Protein AF-A0A0G1BHK9-F1 (afdb_monomer)

Foldseek 3Di:
DVVVVVVVVVVVVVVVVVVVVVVVVVVVVVVVVVVVVVVVVVVVVVVVVVVVVVVVVVVVVVVVVVVVVVVVVVVVVVVVVVVVVVVVVVVVVVVCVVCVVVVQVVCCVPPVGDPSPVD

Structure (mmCIF, N/CA/C/O backbone):
data_AF-A0A0G1BHK9-F1
#
_entry.id   AF-A0A0G1BHK9-F1
#
loop_
_atom_site.group_PDB
_atom_site.id
_atom_site.type_symbol
_atom_site.label_atom_id
_atom_site.label_alt_id
_atom_sit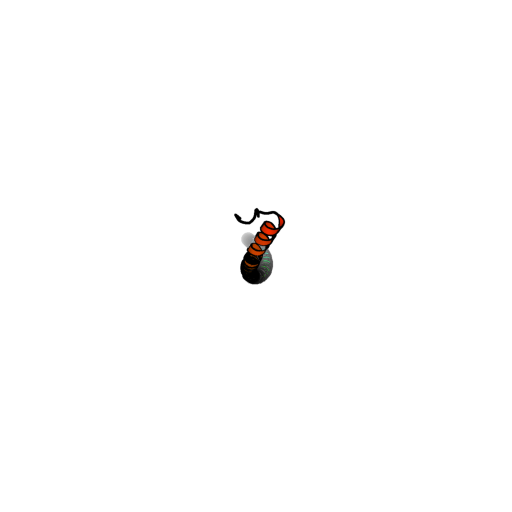e.label_comp_id
_atom_site.label_asym_id
_atom_site.label_entity_id
_atom_site.label_seq_id
_atom_site.pdbx_PDB_ins_code
_atom_site.Cartn_x
_atom_site.Cartn_y
_atom_site.Cartn_z
_atom_site.occupancy
_atom_site.B_iso_or_equiv
_atom_site.auth_seq_id
_atom_site.auth_comp_id
_atom_site.auth_asym_id
_atom_site.auth_atom_id
_atom_site.pdbx_PDB_model_num
ATOM 1 N N . MET A 1 1 ? -43.499 2.684 75.237 1.00 86.62 1 MET A N 1
ATOM 2 C CA . MET A 1 1 ? -43.830 3.787 74.309 1.00 86.62 1 MET A CA 1
ATOM 3 C C . MET A 1 1 ? -42.589 4.559 73.859 1.00 86.62 1 MET A C 1
ATOM 5 O O . MET A 1 1 ? -42.218 4.420 72.706 1.00 86.62 1 MET A O 1
ATOM 9 N N . GLU A 1 2 ? -41.880 5.305 74.720 1.00 95.00 2 GLU A N 1
ATOM 10 C CA . GLU A 1 2 ? -40.702 6.097 74.283 1.00 95.00 2 GLU A CA 1
ATOM 11 C C . GLU A 1 2 ? -39.538 5.237 73.743 1.00 95.00 2 GLU A C 1
ATOM 13 O O . GLU A 1 2 ? -38.939 5.553 72.715 1.00 95.00 2 GLU A O 1
ATOM 18 N N . LYS A 1 3 ? -39.242 4.107 74.400 1.00 95.88 3 LYS A N 1
ATOM 19 C CA . LYS A 1 3 ? -38.242 3.125 73.937 1.00 95.88 3 LYS A CA 1
ATOM 20 C C . LYS A 1 3 ? -38.585 2.569 72.551 1.00 95.88 3 LYS A C 1
ATOM 22 O O . LYS A 1 3 ? -37.700 2.433 71.710 1.00 95.88 3 LYS A O 1
ATOM 27 N N . ASP A 1 4 ? -39.862 2.290 72.316 1.00 96.56 4 ASP A N 1
ATOM 28 C CA . ASP A 1 4 ? -40.352 1.718 71.061 1.00 96.56 4 ASP A CA 1
ATOM 29 C C . ASP A 1 4 ? -40.245 2.740 69.925 1.00 96.56 4 ASP A C 1
ATOM 31 O O . ASP A 1 4 ? -39.750 2.410 68.851 1.00 96.56 4 ASP A O 1
ATOM 35 N N . ILE A 1 5 ? -40.583 4.006 70.198 1.00 97.06 5 ILE A N 1
ATOM 36 C CA . ILE A 1 5 ? -40.400 5.120 69.256 1.00 97.06 5 ILE A CA 1
ATOM 37 C C . ILE A 1 5 ? -38.915 5.299 68.903 1.00 97.06 5 ILE A C 1
ATOM 39 O O . ILE A 1 5 ? -38.573 5.398 67.726 1.00 97.06 5 ILE A O 1
ATOM 43 N N . LYS A 1 6 ? -38.002 5.272 69.886 1.00 97.31 6 LYS A N 1
ATOM 44 C CA . LYS A 1 6 ? -36.548 5.356 69.626 1.00 97.31 6 LYS A CA 1
ATOM 45 C C . LYS A 1 6 ? -36.040 4.190 68.776 1.00 97.31 6 LYS A C 1
ATOM 47 O O . LYS A 1 6 ? -35.196 4.393 67.904 1.00 97.31 6 LYS A O 1
ATOM 52 N N . ASN A 1 7 ? -36.537 2.979 69.018 1.00 97.06 7 ASN A N 1
ATOM 53 C CA . ASN A 1 7 ? -36.181 1.807 68.219 1.00 97.06 7 ASN A CA 1
ATOM 54 C C . ASN A 1 7 ? -36.699 1.930 66.781 1.00 97.06 7 ASN A C 1
ATOM 56 O O . ASN A 1 7 ? -35.950 1.652 65.843 1.00 97.06 7 ASN A O 1
ATOM 60 N N . LEU A 1 8 ? -37.933 2.411 66.607 1.00 97.38 8 LEU A N 1
ATOM 61 C CA . LEU A 1 8 ? -38.513 2.661 65.292 1.00 97.38 8 LEU A CA 1
ATOM 62 C C . LEU A 1 8 ? -37.676 3.679 64.508 1.00 97.38 8 LEU A C 1
ATOM 64 O O . LEU A 1 8 ? -37.280 3.390 63.382 1.00 97.38 8 LEU A O 1
ATOM 68 N N . ILE A 1 9 ? -37.308 4.809 65.120 1.00 97.50 9 ILE A N 1
ATOM 69 C CA . ILE A 1 9 ? -36.469 5.839 64.482 1.00 97.50 9 ILE A CA 1
ATOM 70 C C . ILE A 1 9 ? -35.131 5.255 64.005 1.00 97.50 9 ILE A C 1
ATOM 72 O O . ILE A 1 9 ? -34.735 5.486 62.864 1.00 97.50 9 ILE A O 1
ATOM 76 N N . LYS A 1 10 ? -34.455 4.443 64.832 1.00 98.00 10 LYS A N 1
ATOM 77 C CA . LYS A 1 10 ? -33.201 3.772 64.438 1.00 98.00 10 LYS A CA 1
ATOM 78 C C . LYS A 1 10 ? -33.393 2.836 63.247 1.00 98.00 10 LYS A C 1
ATOM 80 O O . LYS A 1 10 ? -32.549 2.806 62.356 1.00 98.00 10 LYS A O 1
ATOM 85 N N . SER A 1 11 ? -34.487 2.072 63.229 1.00 97.75 11 SER A N 1
ATOM 86 C CA . SER A 1 11 ? -34.788 1.174 62.110 1.00 97.75 11 SER A CA 1
ATOM 87 C C . SER A 1 11 ? -35.046 1.945 60.812 1.00 97.75 11 SER A C 1
ATOM 89 O O . SER A 1 11 ? -34.510 1.572 59.772 1.00 97.75 11 SER A O 1
ATOM 91 N N . VAL A 1 12 ? -35.775 3.065 60.878 1.00 98.19 12 VAL A N 1
ATOM 92 C CA . VAL A 1 12 ? -36.067 3.927 59.723 1.00 98.19 12 VAL A CA 1
ATOM 93 C C . VAL A 1 12 ? -34.792 4.578 59.174 1.00 98.19 12 VAL A C 1
ATOM 95 O O . VAL A 1 12 ? -34.592 4.592 57.958 1.00 98.19 12 VAL A O 1
ATOM 98 N N . ASP A 1 13 ? -33.896 5.060 60.042 1.00 98.31 13 ASP A N 1
ATOM 99 C CA . ASP A 1 13 ? -32.588 5.604 59.639 1.00 98.31 13 ASP A CA 1
ATOM 100 C C . ASP A 1 13 ? -31.721 4.539 58.942 1.00 98.31 13 ASP A C 1
ATOM 102 O O . ASP A 1 13 ? -31.150 4.784 57.875 1.00 98.31 13 ASP A O 1
ATOM 106 N N . LEU A 1 14 ? -31.684 3.320 59.492 1.00 98.31 14 LEU A N 1
ATOM 107 C CA . LEU A 1 14 ? -30.941 2.208 58.902 1.00 98.31 14 LEU A CA 1
ATOM 108 C C . LEU A 1 14 ? -31.498 1.808 57.527 1.00 98.31 14 LEU A C 1
ATOM 110 O O . LEU A 1 14 ? -30.726 1.607 56.585 1.00 98.31 14 LEU A O 1
ATOM 114 N N . ILE A 1 15 ? -32.826 1.718 57.398 1.00 97.88 15 ILE A N 1
ATOM 115 C CA . ILE A 1 15 ? -33.504 1.421 56.128 1.00 97.88 15 ILE A CA 1
ATOM 116 C C . ILE A 1 15 ? -33.185 2.500 55.092 1.00 97.88 15 ILE A C 1
ATOM 118 O O . ILE A 1 15 ? -32.842 2.168 53.957 1.00 97.88 15 ILE A O 1
ATOM 122 N N . SER A 1 16 ? -33.229 3.777 55.477 1.00 98.19 16 SER A N 1
ATOM 123 C CA . SER A 1 16 ? -32.944 4.900 54.573 1.00 98.19 16 SER A CA 1
ATOM 124 C C . SER A 1 16 ? -31.510 4.843 54.040 1.00 98.19 16 SER A C 1
ATOM 126 O O . SER A 1 16 ? -31.298 4.881 52.828 1.00 98.19 16 SER A O 1
ATOM 128 N N . LYS A 1 17 ? -30.521 4.649 54.925 1.00 98.38 17 LYS A N 1
ATOM 129 C CA . LYS A 1 17 ? -29.105 4.494 54.540 1.00 98.38 17 LYS A CA 1
A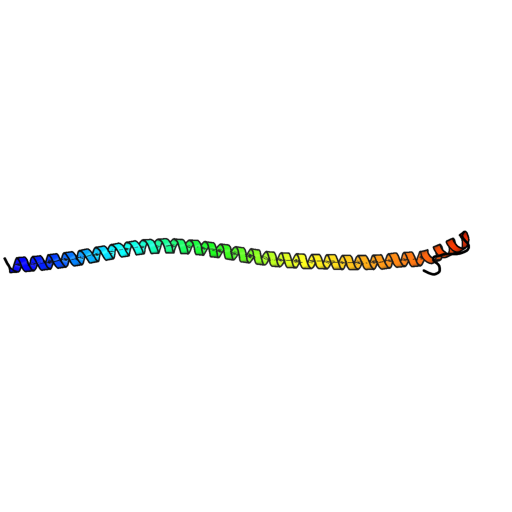TOM 130 C C . LYS A 1 17 ? -28.878 3.289 53.631 1.00 98.38 17 LYS A C 1
ATOM 132 O O . LYS A 1 17 ? -28.153 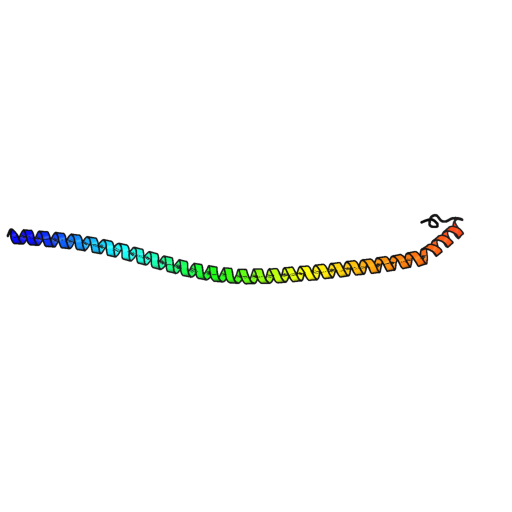3.380 52.643 1.00 98.38 17 LYS A O 1
ATOM 137 N N . THR A 1 18 ? -29.512 2.162 53.951 1.00 98.38 18 THR A N 1
ATOM 138 C CA . THR A 1 18 ? -29.405 0.935 53.150 1.00 98.38 18 THR A CA 1
ATOM 139 C C . THR A 1 18 ? -30.015 1.132 51.763 1.00 98.38 18 THR A C 1
ATOM 141 O O . THR A 1 18 ? -29.409 0.739 50.770 1.00 98.38 18 THR A O 1
ATOM 144 N N . THR A 1 19 ? -31.170 1.795 51.680 1.00 98.38 19 THR A N 1
ATOM 145 C CA . THR A 1 19 ? -31.852 2.092 50.412 1.00 98.38 19 THR A CA 1
ATOM 146 C C . THR A 1 19 ? -30.994 2.981 49.515 1.00 98.38 19 THR A C 1
ATOM 148 O O . THR A 1 19 ? -30.813 2.655 48.344 1.00 98.38 19 THR A O 1
ATOM 151 N N . LEU A 1 20 ? -30.394 4.046 50.062 1.00 98.31 20 LEU A N 1
ATOM 152 C CA . LEU A 1 20 ? -29.474 4.914 49.314 1.00 98.31 20 LEU A CA 1
ATOM 153 C C . LEU A 1 20 ? -28.297 4.124 48.729 1.00 98.31 20 LEU A C 1
ATOM 155 O O . LEU A 1 20 ? -28.043 4.190 47.529 1.00 98.31 20 LEU A O 1
ATOM 159 N N . LYS A 1 21 ? -27.643 3.293 49.549 1.00 98.31 21 LYS A N 1
ATOM 160 C CA . LYS A 1 21 ? -26.503 2.480 49.104 1.00 98.31 21 LYS A CA 1
ATOM 161 C C . LYS A 1 21 ? -26.880 1.460 48.023 1.00 98.31 21 LYS A C 1
ATOM 163 O O . LYS A 1 21 ? -26.082 1.196 47.122 1.00 98.31 21 LYS A O 1
ATOM 168 N N . ILE A 1 22 ? -28.084 0.883 48.092 1.00 98.06 22 ILE A N 1
ATOM 169 C CA . ILE A 1 22 ? -28.604 -0.010 47.044 1.00 98.06 22 ILE A CA 1
ATOM 170 C C . ILE A 1 22 ? -28.752 0.754 45.726 1.00 98.06 22 ILE A C 1
ATOM 172 O O . ILE A 1 22 ? -28.287 0.262 44.701 1.00 98.06 22 ILE A O 1
ATOM 176 N N . LEU A 1 23 ? -29.340 1.953 45.747 1.00 98.31 23 LEU A N 1
ATOM 177 C CA . LEU A 1 23 ? -29.540 2.763 44.542 1.00 98.31 23 LEU A CA 1
ATOM 178 C C . LEU A 1 23 ? -28.210 3.165 43.888 1.00 98.31 23 LEU A C 1
ATOM 180 O O . LEU A 1 23 ? -28.056 2.995 42.681 1.00 98.31 23 LEU A O 1
ATOM 184 N N . GLU A 1 24 ? -27.222 3.603 44.673 1.00 98.19 24 GLU A N 1
ATOM 185 C CA . GLU A 1 24 ? -25.864 3.897 44.181 1.00 98.19 24 GLU A CA 1
ATOM 186 C C . GLU A 1 24 ? -25.204 2.657 43.551 1.00 98.19 24 GLU A C 1
ATOM 188 O O . GLU A 1 24 ? -24.614 2.713 42.468 1.00 98.19 24 GLU A O 1
ATOM 193 N N . THR A 1 25 ? -25.349 1.496 44.195 1.00 98.06 25 THR A N 1
ATOM 194 C CA . THR A 1 25 ? -24.813 0.225 43.681 1.00 98.06 25 THR A CA 1
ATOM 195 C C . THR A 1 25 ? -25.513 -0.203 42.386 1.00 98.06 25 THR A C 1
ATOM 197 O O . THR A 1 25 ? -24.885 -0.752 41.482 1.00 98.06 25 THR A O 1
ATOM 200 N N . MET A 1 26 ? -26.819 0.038 42.264 1.00 97.69 26 MET A N 1
ATOM 201 C CA . MET A 1 26 ? -27.570 -0.251 41.041 1.00 97.69 26 MET A CA 1
ATOM 202 C C . MET A 1 26 ? -27.153 0.667 39.890 1.00 97.69 26 MET A C 1
ATOM 204 O O . MET A 1 26 ? -26.939 0.169 38.787 1.00 97.69 26 MET A O 1
ATOM 208 N N . ALA A 1 27 ? -26.983 1.967 40.149 1.00 97.19 27 ALA A N 1
ATOM 209 C CA . ALA A 1 27 ? -26.525 2.926 39.146 1.00 97.19 27 ALA A CA 1
ATOM 210 C C . ALA A 1 27 ? -25.135 2.551 38.602 1.00 97.19 27 ALA A C 1
ATOM 212 O O . ALA A 1 27 ? -24.965 2.378 37.397 1.00 97.19 27 ALA A O 1
ATOM 213 N N . THR A 1 28 ? -24.173 2.294 39.492 1.00 97.94 28 THR A N 1
ATOM 214 C CA . THR A 1 28 ? -22.807 1.879 39.109 1.00 97.94 28 THR A CA 1
ATOM 215 C C . THR A 1 28 ? -22.771 0.547 38.354 1.00 97.94 28 THR A C 1
ATOM 217 O O . THR A 1 28 ? -21.961 0.357 37.444 1.00 97.94 28 THR A O 1
ATOM 220 N N . LYS A 1 29 ? -23.664 -0.396 38.683 1.00 98.31 29 LYS A N 1
ATOM 221 C CA . LYS A 1 29 ? -23.797 -1.657 37.940 1.00 98.31 29 LYS A CA 1
ATOM 222 C C . LYS A 1 29 ? -24.254 -1.426 36.500 1.00 98.31 29 LYS A C 1
ATOM 224 O O . LYS A 1 29 ? -23.782 -2.132 35.608 1.00 98.31 29 LYS A O 1
ATOM 229 N N . GLU A 1 30 ? -25.146 -0.468 36.277 1.00 97.94 30 GLU A N 1
ATOM 230 C CA . GLU A 1 30 ? -25.634 -0.152 34.936 1.00 97.94 30 GLU A CA 1
ATOM 231 C C . GLU A 1 30 ? -24.567 0.553 34.095 1.00 97.94 30 GLU A C 1
ATOM 233 O O . GLU A 1 30 ? -24.296 0.135 32.970 1.00 97.94 30 GLU A O 1
ATOM 238 N N . GLU A 1 31 ? -23.855 1.523 34.672 1.00 98.25 31 GLU A N 1
ATOM 239 C CA . GLU A 1 31 ? -22.694 2.154 34.029 1.00 98.25 31 GLU A CA 1
ATOM 240 C C . GLU A 1 31 ? -21.633 1.113 33.638 1.00 98.25 31 GLU A C 1
ATOM 242 O O . GLU A 1 31 ? -21.112 1.123 32.521 1.00 98.25 31 GLU A O 1
ATOM 247 N N . LEU A 1 32 ? -21.363 0.135 34.513 1.00 98.50 32 LEU A N 1
ATOM 248 C CA . LEU A 1 32 ? -20.441 -0.961 34.216 1.00 98.50 32 LEU A CA 1
ATOM 249 C C . LEU A 1 32 ? -20.920 -1.835 33.044 1.00 98.50 32 LEU A C 1
ATOM 251 O O . LEU A 1 32 ? -20.095 -2.339 32.276 1.00 98.50 32 LEU A O 1
ATOM 255 N N . ASN A 1 33 ? -22.230 -2.043 32.890 1.00 98.31 33 ASN A N 1
ATOM 256 C CA . ASN A 1 33 ? -22.783 -2.785 31.754 1.00 98.31 33 ASN A CA 1
ATOM 257 C C . ASN A 1 33 ? -22.598 -2.018 30.440 1.00 98.31 33 ASN A C 1
ATOM 259 O O . ASN A 1 33 ? -22.222 -2.630 29.436 1.00 98.31 33 ASN A O 1
ATOM 263 N N . VAL A 1 34 ? -22.792 -0.695 30.457 1.00 98.38 34 VAL A N 1
ATOM 264 C CA . VAL A 1 34 ? -22.520 0.178 29.303 1.00 98.38 34 VAL A CA 1
ATOM 265 C C . VAL A 1 34 ? -21.045 0.095 28.914 1.00 98.38 34 VAL A C 1
ATOM 267 O O . VAL A 1 34 ? -20.735 -0.274 27.783 1.00 98.38 34 VAL A O 1
ATOM 270 N N . VAL A 1 35 ? -20.128 0.279 29.870 1.00 98.56 35 VAL A N 1
ATOM 271 C CA . VAL A 1 35 ? -18.677 0.179 29.625 1.00 98.56 35 VAL A CA 1
ATOM 272 C C . VAL A 1 35 ? -18.288 -1.187 29.046 1.00 98.56 35 VAL A C 1
ATOM 274 O O . VAL A 1 35 ? -17.471 -1.270 28.130 1.00 98.56 35 VAL A O 1
ATOM 277 N N . LYS A 1 36 ? -18.883 -2.285 29.531 1.00 98.50 36 LYS A N 1
ATOM 278 C CA . LYS A 1 36 ? -18.641 -3.628 28.971 1.00 98.50 36 LYS A CA 1
ATOM 279 C C . LYS A 1 36 ? -19.086 -3.741 27.515 1.00 98.50 36 LYS A C 1
ATOM 281 O O . LYS A 1 36 ? -18.400 -4.396 26.725 1.00 98.50 36 LYS A O 1
ATOM 286 N N . LYS A 1 37 ? -20.226 -3.144 27.167 1.00 98.56 37 LYS A N 1
ATOM 287 C CA . LYS A 1 37 ? -20.743 -3.137 25.797 1.00 98.56 37 LYS A CA 1
ATOM 288 C C . LYS A 1 37 ? -19.823 -2.335 24.881 1.00 98.56 37 LYS A C 1
ATOM 290 O O . LYS A 1 37 ? -19.415 -2.864 23.848 1.00 98.56 37 LYS A O 1
ATOM 295 N N . ASP A 1 38 ? -19.422 -1.139 25.296 1.00 98.56 38 ASP A N 1
ATOM 296 C CA . ASP A 1 38 ? -18.508 -0.288 24.529 1.00 98.56 38 ASP A CA 1
ATOM 297 C C . ASP A 1 38 ? -17.152 -0.972 24.332 1.00 98.56 38 ASP A C 1
ATOM 299 O O . ASP A 1 38 ? -16.636 -1.040 23.217 1.00 98.56 38 ASP A O 1
ATOM 303 N N . LEU A 1 39 ? -16.616 -1.614 25.374 1.00 98.69 39 LEU A N 1
ATOM 304 C CA . LEU A 1 39 ? -15.376 -2.383 25.268 1.00 98.69 39 LEU A CA 1
ATOM 305 C C . LEU A 1 39 ? -15.502 -3.574 24.302 1.00 98.69 39 LEU A C 1
ATOM 307 O O . LEU A 1 39 ? -14.529 -3.952 23.647 1.00 98.69 39 LEU A O 1
ATOM 311 N N . SER A 1 40 ? -16.686 -4.185 24.192 1.00 98.56 40 SER A N 1
ATOM 312 C CA . SER A 1 40 ? -16.943 -5.236 23.200 1.00 98.56 40 SER A CA 1
ATOM 313 C C . SER A 1 40 ? -16.913 -4.692 21.770 1.00 98.56 40 SER A C 1
ATOM 315 O O . SER A 1 40 ? -16.366 -5.360 20.891 1.00 98.56 40 SER A O 1
ATOM 317 N N . VAL A 1 41 ? -17.444 -3.486 21.545 1.00 98.62 41 VAL A N 1
ATOM 318 C CA . VAL A 1 41 ? -17.376 -2.793 20.248 1.00 98.62 41 VAL A CA 1
ATOM 319 C C . VAL A 1 41 ? -15.927 -2.453 19.905 1.00 98.62 41 VAL A C 1
ATOM 321 O O . VAL A 1 41 ? -15.436 -2.910 18.877 1.00 98.62 41 VAL A O 1
ATOM 324 N N . VAL A 1 42 ? -15.193 -1.811 20.819 1.00 98.81 42 VAL A N 1
ATOM 325 C CA . VAL A 1 42 ? -13.770 -1.474 20.629 1.00 98.81 42 VAL A CA 1
ATOM 326 C C . VAL A 1 42 ? -12.934 -2.710 20.277 1.00 98.81 42 VAL A C 1
ATOM 328 O O . VAL A 1 42 ? -12.077 -2.657 19.398 1.00 98.81 42 VAL A O 1
ATOM 331 N N . LYS A 1 43 ? -13.192 -3.860 20.916 1.00 98.62 43 LYS A N 1
ATOM 332 C CA . LYS A 1 43 ? -12.508 -5.121 20.578 1.00 98.62 43 LYS A CA 1
ATOM 333 C C . LYS A 1 43 ? -12.786 -5.585 19.146 1.00 98.62 43 LYS A C 1
ATOM 335 O O . LYS A 1 43 ? -11.880 -6.120 18.506 1.00 98.62 43 LYS A O 1
ATOM 340 N N . LYS A 1 44 ? -14.016 -5.421 18.652 1.00 98.62 44 LYS A N 1
ATOM 341 C CA . LYS A 1 44 ? -14.374 -5.769 17.269 1.00 98.62 44 LYS A CA 1
ATOM 342 C C . LYS A 1 44 ? -13.691 -4.827 16.286 1.00 98.62 44 LYS A C 1
ATOM 344 O O . LYS A 1 44 ? -13.041 -5.317 15.365 1.00 98.62 44 LYS A O 1
ATOM 349 N N . ASP A 1 45 ? -13.756 -3.524 16.535 1.00 98.69 45 ASP A N 1
ATOM 350 C CA . ASP A 1 45 ? -13.139 -2.510 15.675 1.00 98.69 45 ASP A CA 1
ATOM 351 C C . ASP A 1 45 ? -11.624 -2.714 15.591 1.00 98.69 45 ASP A C 1
ATOM 353 O O . ASP A 1 45 ? -11.053 -2.761 14.503 1.00 98.69 45 ASP A O 1
ATOM 357 N N . LEU A 1 46 ? -10.966 -2.980 16.725 1.00 98.69 46 LEU A N 1
ATOM 358 C CA . LEU A 1 46 ? -9.534 -3.280 16.748 1.00 98.69 46 LEU A CA 1
ATOM 359 C C . LEU A 1 46 ? -9.194 -4.568 15.981 1.00 98.69 46 LEU A C 1
ATOM 361 O O . LEU A 1 46 ? -8.125 -4.673 15.376 1.00 98.69 46 LEU A O 1
ATOM 365 N N . SER A 1 47 ? -10.097 -5.554 15.968 1.00 98.62 47 SER A N 1
ATOM 366 C CA . SER A 1 47 ? -9.913 -6.758 15.157 1.00 98.62 47 SER A CA 1
ATOM 367 C C . SER A 1 47 ? -10.021 -6.477 13.658 1.00 98.62 47 SER A C 1
ATOM 369 O O . SER A 1 47 ? -9.318 -7.145 12.898 1.00 98.62 47 SER A O 1
ATOM 371 N N . VAL A 1 48 ? -10.880 -5.545 13.234 1.00 98.69 48 VAL A N 1
ATOM 372 C CA . VAL A 1 48 ? -10.971 -5.086 11.838 1.00 98.69 48 VAL A CA 1
ATOM 373 C C . VAL A 1 48 ? -9.697 -4.340 11.457 1.00 98.69 48 VAL A C 1
ATOM 375 O O . VAL A 1 48 ? -9.012 -4.768 10.534 1.00 98.69 48 VAL A O 1
ATOM 378 N N . VAL A 1 49 ? -9.281 -3.353 12.257 1.00 98.81 49 VAL A N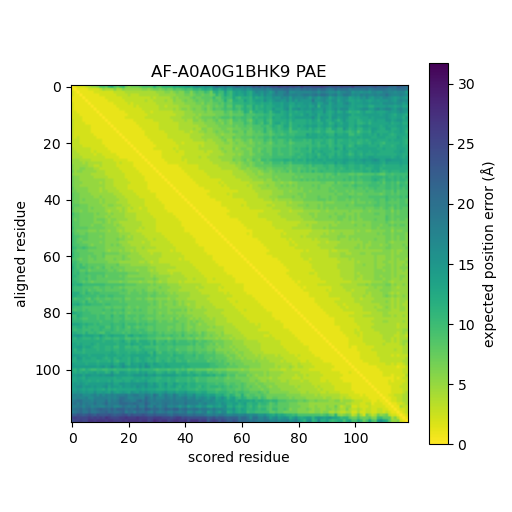 1
ATOM 379 C CA . VAL A 1 49 ? -8.032 -2.601 12.034 1.00 98.81 49 VAL A CA 1
ATOM 380 C C . VAL A 1 49 ? -6.829 -3.537 11.900 1.00 98.81 49 VAL A C 1
ATOM 382 O O . VAL A 1 49 ? -5.984 -3.356 11.027 1.00 98.81 49 VAL A O 1
ATOM 385 N N . LYS A 1 50 ? -6.744 -4.589 12.724 1.00 98.69 50 LYS A N 1
ATOM 386 C CA . LYS A 1 50 ? -5.658 -5.575 12.627 1.00 98.69 50 LYS A CA 1
ATOM 387 C C . LYS A 1 50 ? -5.655 -6.322 11.286 1.00 98.69 50 LYS A C 1
ATOM 389 O O . LYS A 1 50 ? -4.575 -6.627 10.773 1.00 98.69 50 LYS A O 1
ATOM 394 N N . LYS A 1 51 ? -6.829 -6.639 10.732 1.00 98.69 51 LYS A N 1
ATOM 395 C CA . LYS A 1 51 ? -6.949 -7.269 9.409 1.00 98.69 51 LYS A CA 1
ATOM 396 C C . LYS A 1 51 ? -6.540 -6.293 8.314 1.00 98.69 51 LYS A C 1
ATOM 398 O O . LYS A 1 51 ? -5.680 -6.650 7.517 1.00 98.69 51 LYS A O 1
ATOM 403 N N . ASP A 1 52 ? -7.051 -5.068 8.350 1.00 98.69 52 ASP A N 1
ATOM 404 C CA . ASP A 1 52 ? -6.742 -4.037 7.353 1.00 98.69 52 ASP A CA 1
ATOM 405 C C . ASP A 1 52 ? -5.240 -3.732 7.317 1.00 98.69 52 ASP A C 1
ATOM 407 O O . ASP A 1 52 ? -4.620 -3.738 6.259 1.00 98.69 52 ASP A O 1
ATOM 411 N N . VAL A 1 53 ? -4.602 -3.590 8.484 1.00 98.81 53 VAL A N 1
ATOM 412 C CA . VAL A 1 53 ? -3.143 -3.416 8.584 1.00 98.81 53 VAL A CA 1
ATOM 413 C C . VAL A 1 53 ? -2.377 -4.627 8.041 1.00 98.81 53 VAL A C 1
ATOM 415 O O . VAL A 1 53 ? -1.275 -4.471 7.520 1.00 98.81 53 VAL A O 1
ATOM 418 N N . SER A 1 54 ? -2.923 -5.838 8.161 1.00 98.62 54 SER A N 1
ATOM 419 C CA . SER A 1 54 ? -2.286 -7.038 7.602 1.00 98.62 54 SER A CA 1
ATOM 420 C C . SER A 1 54 ? -2.372 -7.057 6.075 1.00 98.62 54 SER A C 1
ATOM 422 O O . SER A 1 54 ? -1.373 -7.369 5.437 1.00 98.62 5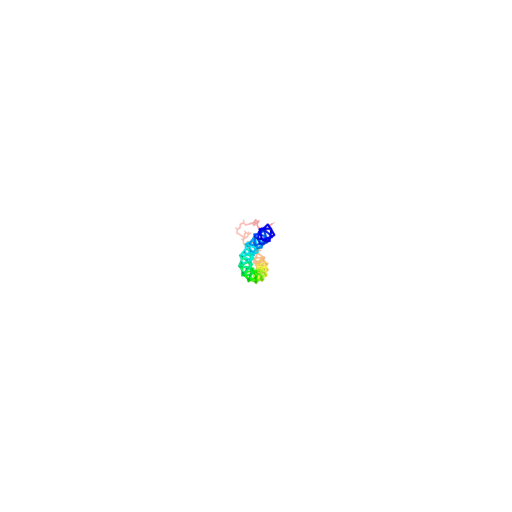4 SER A O 1
ATOM 424 N N . VAL A 1 55 ? -3.513 -6.658 5.504 1.00 98.75 55 VAL A N 1
ATOM 425 C CA . VAL A 1 55 ? -3.682 -6.485 4.050 1.00 98.75 55 VAL A CA 1
ATOM 426 C C . VAL A 1 55 ? -2.730 -5.409 3.530 1.00 98.75 55 VAL A C 1
ATOM 428 O O . VAL A 1 55 ? -1.931 -5.688 2.645 1.00 98.75 55 VAL A O 1
ATOM 431 N N . LEU A 1 56 ? -2.690 -4.237 4.175 1.00 98.88 56 LEU A N 1
ATOM 432 C CA . LEU A 1 56 ? -1.781 -3.149 3.796 1.00 98.88 56 LEU A 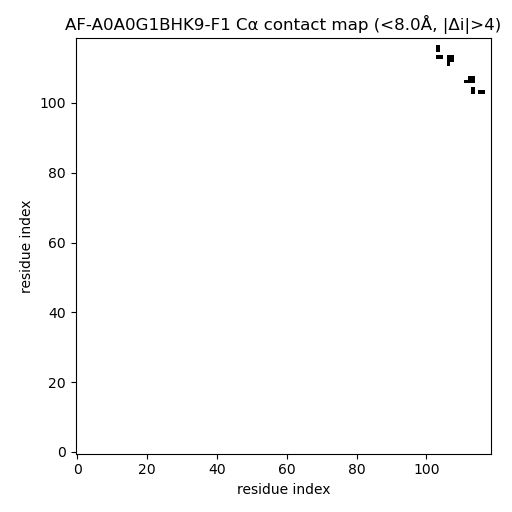CA 1
ATOM 433 C C . LEU A 1 56 ? -0.304 -3.572 3.801 1.00 98.88 56 LEU A C 1
ATOM 435 O O . LEU A 1 56 ? 0.480 -3.102 2.979 1.00 98.88 56 LEU A O 1
ATOM 439 N N . LYS A 1 57 ? 0.109 -4.457 4.716 1.00 98.69 57 LYS A N 1
ATOM 440 C CA . LYS A 1 57 ? 1.480 -4.995 4.721 1.00 98.69 57 LYS A CA 1
ATOM 441 C C . LYS A 1 57 ? 1.770 -5.864 3.499 1.00 98.69 57 LYS A C 1
ATOM 443 O O . LYS A 1 57 ? 2.892 -5.799 2.990 1.00 98.69 57 LYS A O 1
ATO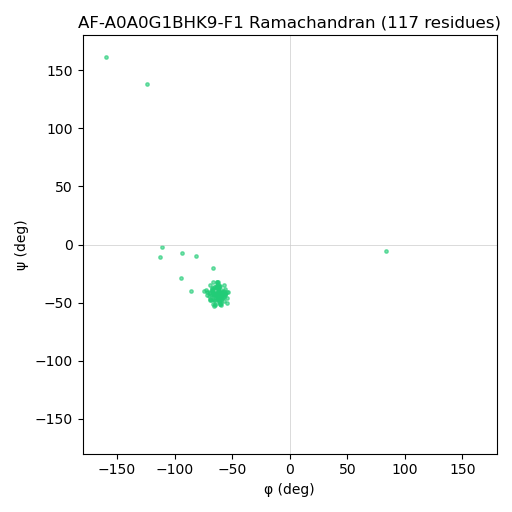M 448 N N . THR A 1 58 ? 0.803 -6.666 3.061 1.00 98.69 58 THR A N 1
ATOM 449 C CA . THR A 1 58 ? 0.915 -7.462 1.835 1.00 98.69 58 THR A CA 1
ATOM 450 C C . THR A 1 58 ? 0.989 -6.543 0.623 1.00 98.69 58 THR A C 1
ATOM 452 O O . THR A 1 58 ? 1.992 -6.584 -0.081 1.00 98.69 58 THR A O 1
ATOM 455 N N . ASP A 1 59 ? 0.041 -5.614 0.475 1.00 98.75 59 ASP A N 1
ATOM 456 C CA . ASP A 1 59 ? -0.011 -4.686 -0.663 1.00 98.75 59 ASP A CA 1
ATOM 457 C C . ASP A 1 59 ? 1.292 -3.881 -0.808 1.00 98.75 59 ASP A C 1
ATOM 459 O O . ASP A 1 59 ? 1.847 -3.739 -1.895 1.00 98.75 59 ASP A O 1
ATOM 463 N N . VAL A 1 60 ? 1.851 -3.390 0.306 1.00 98.81 60 VAL A N 1
ATOM 464 C CA . VAL A 1 60 ? 3.137 -2.668 0.304 1.00 98.81 60 VAL A CA 1
ATOM 465 C C . VAL A 1 60 ? 4.315 -3.575 -0.073 1.00 98.81 60 VAL A C 1
ATOM 467 O O . VAL A 1 60 ? 5.296 -3.101 -0.649 1.00 98.81 60 VAL A O 1
ATOM 470 N N . SER A 1 61 ? 4.265 -4.861 0.271 1.00 98.62 61 SER A N 1
ATOM 471 C CA . SER A 1 61 ? 5.312 -5.823 -0.097 1.00 98.62 61 SER A CA 1
ATOM 472 C C . SER A 1 61 ? 5.261 -6.160 -1.588 1.00 98.62 61 SER A C 1
ATOM 474 O O . SER A 1 61 ? 6.311 -6.217 -2.235 1.00 98.62 61 SER A O 1
ATOM 476 N N . ASP A 1 62 ? 4.058 -6.290 -2.139 1.00 98.75 62 ASP A N 1
ATOM 477 C CA . ASP A 1 62 ? 3.832 -6.523 -3.565 1.00 98.75 62 ASP A CA 1
ATOM 478 C C . ASP A 1 62 ? 4.274 -5.301 -4.380 1.00 98.75 62 ASP A C 1
ATOM 480 O O . ASP A 1 62 ? 5.116 -5.430 -5.268 1.00 98.75 62 ASP A O 1
ATOM 484 N N . LEU A 1 63 ? 3.883 -4.088 -3.970 1.00 98.88 63 LEU A N 1
ATOM 485 C CA . LEU A 1 63 ? 4.335 -2.841 -4.606 1.00 98.88 63 LEU A CA 1
ATOM 486 C C . LEU A 1 63 ? 5.864 -2.695 -4.634 1.00 98.88 63 LEU A C 1
ATOM 488 O O . LEU A 1 63 ? 6.429 -2.218 -5.618 1.00 98.88 63 LEU A O 1
ATOM 492 N N . LYS A 1 64 ? 6.566 -3.109 -3.571 1.00 98.69 64 LYS A N 1
ATOM 493 C CA . LYS A 1 64 ? 8.042 -3.115 -3.559 1.00 98.69 64 LYS A CA 1
ATOM 494 C C . LYS A 1 64 ? 8.619 -4.091 -4.582 1.00 98.69 64 LYS A C 1
ATOM 496 O O . LYS A 1 64 ? 9.668 -3.811 -5.169 1.00 98.69 64 LYS A O 1
ATOM 501 N N . THR A 1 65 ? 7.966 -5.232 -4.771 1.00 98.62 65 THR A N 1
ATOM 502 C CA . THR A 1 65 ? 8.374 -6.251 -5.742 1.00 98.62 65 THR A CA 1
ATOM 503 C C . THR A 1 65 ? 8.160 -5.746 -7.163 1.00 98.62 65 THR A C 1
ATOM 505 O O . THR A 1 65 ? 9.102 -5.773 -7.959 1.00 98.62 65 THR A O 1
ATOM 508 N N . ASP A 1 66 ? 6.991 -5.173 -7.441 1.00 98.75 66 ASP A N 1
ATOM 509 C CA . ASP A 1 66 ? 6.658 -4.574 -8.734 1.00 98.75 66 ASP A CA 1
ATOM 510 C C . ASP A 1 66 ? 7.611 -3.429 -9.080 1.00 98.75 66 ASP A C 1
ATOM 512 O O . ASP A 1 66 ? 8.172 -3.388 -10.175 1.00 98.75 66 ASP A O 1
ATOM 516 N N . GLN A 1 67 ? 7.901 -2.543 -8.120 1.00 98.81 67 GLN A N 1
ATOM 517 C CA . GLN A 1 67 ? 8.856 -1.452 -8.314 1.00 98.81 67 GLN A CA 1
ATOM 518 C C . GLN A 1 67 ? 10.264 -1.973 -8.643 1.00 98.81 67 GLN A C 1
ATOM 520 O O . GLN A 1 67 ? 10.959 -1.410 -9.495 1.00 98.81 67 GLN A O 1
ATOM 525 N N . LYS A 1 68 ? 10.710 -3.045 -7.976 1.00 98.69 68 LYS A N 1
ATOM 526 C CA . LYS A 1 68 ? 12.007 -3.671 -8.258 1.00 98.69 68 LYS A CA 1
ATOM 527 C C . LYS A 1 68 ? 12.028 -4.285 -9.657 1.00 98.69 68 LYS A C 1
ATOM 529 O O . LYS A 1 68 ? 13.013 -4.091 -10.366 1.00 98.69 68 LYS A O 1
ATOM 534 N N . SER A 1 69 ? 10.960 -4.982 -10.045 1.00 98.69 69 SER A N 1
ATOM 535 C CA . SER A 1 69 ? 10.809 -5.565 -11.382 1.00 98.69 69 SER A CA 1
ATOM 536 C C . SER A 1 69 ? 10.869 -4.486 -12.463 1.00 98.69 69 SER A C 1
ATOM 538 O O . SER A 1 69 ? 11.742 -4.531 -13.328 1.00 98.69 69 SER A O 1
ATOM 540 N N . PHE A 1 70 ? 10.055 -3.436 -12.325 1.00 98.75 70 PHE A N 1
ATOM 541 C CA . PHE A 1 70 ? 10.030 -2.298 -13.242 1.00 98.75 70 PHE A CA 1
ATOM 542 C C . PHE A 1 70 ? 11.405 -1.636 -13.390 1.00 98.75 70 PHE A C 1
ATOM 544 O O . PHE A 1 70 ? 11.839 -1.318 -14.499 1.00 98.75 70 PHE A O 1
ATOM 551 N N . ARG A 1 71 ? 12.130 -1.446 -12.279 1.00 98.75 71 ARG A N 1
ATOM 552 C CA . ARG A 1 71 ? 13.486 -0.880 -12.303 1.00 98.75 71 ARG A CA 1
ATOM 553 C C . ARG A 1 71 ? 14.464 -1.768 -13.075 1.00 98.75 71 ARG A C 1
ATOM 555 O O . ARG A 1 71 ? 15.300 -1.235 -13.805 1.00 98.75 71 ARG A O 1
ATOM 562 N N . THR A 1 72 ? 14.386 -3.084 -12.896 1.00 98.69 72 THR A N 1
ATOM 563 C CA . THR A 1 72 ? 15.224 -4.047 -13.624 1.00 98.69 72 THR A CA 1
ATOM 564 C C . THR A 1 72 ? 14.907 -4.017 -15.113 1.00 98.69 72 THR A C 1
ATOM 566 O O . THR A 1 72 ? 15.812 -3.771 -15.905 1.00 98.69 72 THR A O 1
ATOM 569 N N . GLU A 1 73 ? 13.635 -4.156 -15.486 1.00 98.81 73 GLU A N 1
ATOM 570 C CA . GLU A 1 73 ? 13.196 -4.149 -16.886 1.00 98.81 73 GLU A CA 1
ATOM 571 C C . GLU A 1 73 ? 13.593 -2.845 -17.589 1.00 98.81 73 GLU A C 1
ATOM 573 O O . GLU A 1 73 ? 14.169 -2.851 -18.676 1.00 98.81 73 GLU A O 1
ATOM 578 N N . THR A 1 74 ? 13.368 -1.708 -16.928 1.00 98.75 74 THR A N 1
ATOM 579 C CA . THR A 1 74 ? 13.751 -0.393 -17.451 1.00 98.75 74 THR A CA 1
ATOM 580 C C . THR A 1 74 ? 15.259 -0.309 -17.687 1.00 98.75 74 THR A C 1
ATOM 582 O O . THR A 1 74 ? 15.698 0.152 -18.740 1.00 98.75 74 THR A O 1
ATOM 585 N N . ARG A 1 75 ? 16.078 -0.787 -16.740 1.00 98.75 75 ARG A N 1
ATOM 586 C CA . ARG A 1 75 ? 17.541 -0.802 -16.883 1.00 98.75 75 ARG A CA 1
ATOM 587 C C . ARG A 1 75 ? 17.991 -1.701 -18.034 1.00 98.75 75 ARG A C 1
ATOM 589 O O . ARG A 1 75 ? 18.866 -1.306 -18.796 1.00 98.75 75 ARG A O 1
ATOM 596 N N . GLU A 1 76 ? 17.409 -2.885 -18.167 1.00 98.81 76 GLU A N 1
ATOM 597 C CA . GLU A 1 76 ? 17.723 -3.816 -19.255 1.00 98.81 76 GLU A CA 1
ATOM 598 C C . GLU A 1 76 ? 17.339 -3.242 -20.621 1.00 98.81 76 GLU A C 1
ATOM 600 O O . GLU A 1 76 ? 18.125 -3.323 -21.567 1.00 98.81 76 GLU A O 1
ATOM 605 N N . ASN A 1 77 ? 16.176 -2.593 -20.714 1.00 98.75 77 ASN A N 1
ATOM 606 C CA . ASN A 1 77 ? 15.736 -1.902 -21.922 1.00 98.75 77 ASN A CA 1
ATOM 607 C C . ASN A 1 77 ? 16.701 -0.773 -22.313 1.00 98.75 77 ASN A C 1
ATOM 609 O O . ASN A 1 77 ? 17.080 -0.687 -23.481 1.00 98.75 77 ASN A O 1
ATOM 613 N N . PHE A 1 78 ? 17.155 0.043 -21.354 1.00 98.81 78 PHE A N 1
ATOM 614 C CA . PHE A 1 78 ? 18.150 1.088 -21.622 1.00 98.81 78 PHE A CA 1
ATOM 615 C C . PHE A 1 78 ? 19.507 0.520 -22.042 1.00 98.81 78 PHE A C 1
ATOM 617 O O . PHE A 1 78 ? 20.083 1.006 -23.011 1.00 98.81 78 PHE A O 1
ATOM 624 N N . ASN A 1 79 ? 19.991 -0.539 -21.389 1.00 98.69 79 ASN A N 1
ATOM 625 C CA . ASN A 1 79 ? 21.243 -1.192 -21.781 1.00 98.69 79 ASN A CA 1
ATOM 626 C C . ASN A 1 79 ? 21.163 -1.759 -23.210 1.00 98.69 79 ASN A C 1
ATOM 628 O O . ASN A 1 79 ? 22.117 -1.649 -23.980 1.00 98.69 79 ASN A O 1
ATOM 632 N N . ARG A 1 80 ? 20.021 -2.357 -23.582 1.00 98.81 80 ARG A N 1
ATOM 633 C CA . ARG A 1 80 ? 19.784 -2.858 -24.944 1.00 98.81 80 ARG A CA 1
ATOM 634 C C . ARG A 1 80 ? 19.767 -1.716 -25.957 1.00 98.81 80 ARG A C 1
ATOM 636 O O . ARG A 1 80 ? 20.370 -1.847 -27.015 1.00 98.81 80 ARG A O 1
ATOM 643 N N . LEU A 1 81 ? 19.120 -0.600 -25.625 1.00 98.81 81 LEU A N 1
ATOM 644 C CA . LEU A 1 81 ? 19.112 0.586 -26.478 1.00 98.81 81 LEU A CA 1
ATOM 645 C C . LEU A 1 81 ? 20.525 1.155 -26.670 1.00 98.81 81 LEU A C 1
ATOM 647 O O . LEU A 1 81 ? 20.909 1.426 -27.802 1.00 98.81 81 LEU A O 1
ATOM 651 N N . GLU A 1 82 ? 21.310 1.287 -25.598 1.00 98.75 82 GLU A N 1
ATOM 652 C CA . GLU A 1 82 ? 22.697 1.765 -25.672 1.00 98.75 82 GLU A CA 1
ATOM 653 C C . GLU A 1 82 ? 23.554 0.864 -26.570 1.00 98.75 82 GLU A C 1
ATOM 655 O O . GLU A 1 82 ? 24.306 1.357 -27.408 1.00 98.75 82 GLU A O 1
ATOM 660 N N . LYS A 1 83 ? 23.408 -0.459 -26.434 1.00 98.75 83 LYS A N 1
ATOM 661 C CA . LYS A 1 83 ? 24.100 -1.425 -27.289 1.00 98.75 83 LYS A CA 1
ATOM 662 C C . LYS A 1 83 ? 23.717 -1.249 -28.761 1.00 98.75 83 LYS A C 1
ATOM 664 O O . LYS A 1 83 ? 24.603 -1.110 -29.596 1.00 98.75 83 LYS A O 1
ATOM 669 N N . ASN A 1 84 ? 22.420 -1.210 -29.065 1.00 98.75 84 ASN A N 1
ATOM 670 C CA . ASN A 1 84 ? 21.940 -1.051 -30.438 1.00 98.75 84 ASN A CA 1
ATOM 671 C C . ASN A 1 84 ? 22.419 0.272 -31.061 1.00 98.75 84 ASN A C 1
ATOM 673 O O . ASN A 1 84 ? 22.705 0.320 -32.253 1.00 98.75 84 ASN A O 1
ATOM 677 N N . LEU A 1 85 ? 22.508 1.348 -30.270 1.00 98.75 85 LEU A N 1
ATOM 678 C CA . LEU A 1 85 ? 23.023 2.635 -30.741 1.00 98.75 85 LEU A CA 1
ATOM 679 C C . LEU A 1 85 ? 24.510 2.561 -31.097 1.00 98.75 85 LEU A C 1
ATOM 681 O O . LEU A 1 85 ? 24.879 3.074 -32.147 1.00 98.75 85 LEU A O 1
ATOM 685 N N . LYS A 1 86 ? 25.332 1.886 -30.282 1.00 98.62 86 LYS A N 1
ATOM 686 C CA . LYS A 1 86 ? 26.755 1.656 -30.595 1.00 98.62 86 LYS A CA 1
ATOM 687 C C . LYS A 1 86 ? 26.925 0.828 -31.866 1.00 98.62 86 LYS A C 1
ATOM 689 O O . LYS A 1 86 ? 27.680 1.216 -32.745 1.00 98.62 86 LYS A O 1
ATOM 694 N N . GLU A 1 87 ? 26.169 -0.262 -32.000 1.00 98.69 87 GLU A N 1
ATOM 695 C CA . GLU A 1 87 ? 26.191 -1.096 -33.212 1.00 98.69 87 GLU A CA 1
ATOM 6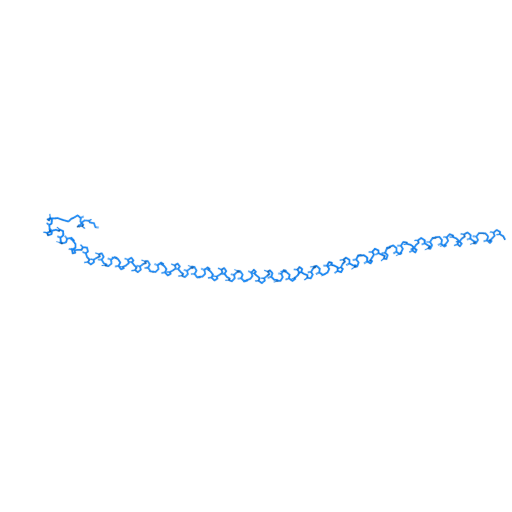96 C C . GLU A 1 87 ? 25.780 -0.295 -34.459 1.00 98.69 87 GLU A C 1
ATOM 698 O O . GLU A 1 87 ? 26.371 -0.444 -35.528 1.00 98.69 87 GLU A O 1
ATOM 703 N N . ASN A 1 88 ? 24.789 0.592 -34.330 1.00 98.56 88 ASN A N 1
ATOM 704 C CA . ASN A 1 88 ? 24.371 1.458 -35.426 1.00 98.56 88 ASN A CA 1
ATOM 705 C C . ASN A 1 88 ? 25.420 2.532 -35.756 1.00 98.56 88 ASN A C 1
ATOM 707 O O . ASN A 1 88 ? 25.658 2.795 -36.929 1.00 98.56 88 ASN A O 1
ATOM 711 N N . GLU A 1 89 ? 26.054 3.138 -34.750 1.00 98.50 89 GLU A N 1
ATOM 712 C CA . GLU A 1 89 ? 27.157 4.089 -34.937 1.00 98.50 89 GLU A CA 1
ATOM 713 C C . GLU A 1 89 ? 28.328 3.433 -35.684 1.00 98.50 89 GLU A C 1
ATOM 715 O O . GLU A 1 89 ? 28.804 3.981 -36.677 1.00 98.50 89 GLU A O 1
ATOM 720 N N . GLU A 1 90 ? 28.721 2.222 -35.281 1.00 98.44 90 GLU A N 1
ATOM 721 C CA . GLU A 1 90 ? 29.758 1.430 -35.951 1.00 98.44 90 GLU A CA 1
ATOM 722 C C . GLU A 1 90 ? 29.371 1.085 -37.398 1.00 98.44 90 GLU A C 1
ATOM 724 O O . GLU A 1 90 ? 30.167 1.284 -38.319 1.00 98.44 90 GLU A O 1
ATOM 729 N N . SER A 1 91 ? 28.138 0.617 -37.626 1.00 98.56 91 SER A N 1
ATOM 730 C CA . SER A 1 91 ? 27.651 0.289 -38.971 1.00 98.56 91 SER A CA 1
ATOM 731 C C . SER A 1 91 ? 27.609 1.514 -39.884 1.00 98.56 91 SER A C 1
ATOM 733 O O . SER A 1 91 ? 27.985 1.417 -41.052 1.00 98.56 91 SER A O 1
ATOM 735 N N . VAL A 1 92 ? 27.145 2.662 -39.383 1.00 98.12 92 VAL A N 1
ATOM 736 C CA . VAL A 1 92 ? 27.109 3.913 -40.152 1.00 98.12 92 VAL A CA 1
ATOM 737 C C . VAL A 1 92 ? 28.529 4.384 -40.446 1.00 98.12 92 VAL A C 1
ATOM 739 O O . VAL A 1 92 ? 28.823 4.722 -41.591 1.00 98.12 92 VAL A O 1
ATOM 742 N N . GLY A 1 93 ? 29.422 4.342 -39.454 1.00 97.31 93 GLY A N 1
ATOM 743 C CA . GLY A 1 93 ? 30.834 4.671 -39.632 1.00 97.31 93 GLY A CA 1
ATOM 744 C C . GLY A 1 93 ? 31.504 3.818 -40.711 1.00 97.31 93 GLY A C 1
ATOM 745 O O . GLY A 1 93 ? 32.215 4.354 -41.556 1.00 97.31 93 GLY A O 1
ATOM 746 N N . ALA A 1 94 ? 31.220 2.512 -40.748 1.00 98.31 94 ALA A N 1
ATOM 747 C CA . ALA A 1 94 ? 31.735 1.613 -41.780 1.00 98.31 94 ALA A CA 1
ATOM 748 C C . ALA A 1 94 ? 31.228 1.973 -43.188 1.00 98.31 94 ALA A C 1
ATOM 750 O O . ALA A 1 94 ? 32.017 2.007 -44.130 1.00 98.31 94 ALA A O 1
ATOM 751 N N . VAL A 1 95 ? 29.936 2.288 -43.335 1.00 98.12 95 VAL A N 1
ATOM 752 C CA . VAL A 1 95 ? 29.367 2.729 -44.622 1.00 98.12 95 VAL A CA 1
ATOM 753 C C . VAL A 1 95 ? 30.001 4.043 -45.077 1.00 98.12 95 VAL A C 1
ATOM 755 O O . VAL A 1 95 ? 30.370 4.173 -46.242 1.00 98.12 95 VAL A O 1
ATOM 758 N N . VAL A 1 96 ? 30.166 5.010 -44.170 1.00 96.31 96 VAL A N 1
ATOM 759 C CA . VAL A 1 96 ? 30.831 6.281 -44.491 1.00 96.31 96 VAL A CA 1
ATOM 760 C C . VAL A 1 96 ? 32.271 6.028 -44.935 1.00 96.31 96 VAL A C 1
ATOM 762 O O . VAL A 1 96 ? 32.672 6.530 -45.979 1.00 96.31 96 VAL A O 1
ATOM 765 N N . ALA A 1 97 ? 33.028 5.199 -44.213 1.00 96.38 97 ALA A N 1
ATOM 766 C CA . ALA A 1 97 ? 34.413 4.886 -44.560 1.00 96.38 97 ALA A CA 1
ATOM 767 C C . ALA A 1 97 ? 34.563 4.201 -45.935 1.00 96.38 97 ALA A C 1
ATOM 769 O O . ALA A 1 97 ? 35.525 4.483 -46.645 1.00 96.38 97 ALA A O 1
ATOM 770 N N . ASP A 1 98 ? 33.621 3.332 -46.318 1.00 97.38 98 ASP A N 1
ATOM 771 C CA . ASP A 1 98 ? 33.644 2.618 -47.604 1.00 97.38 98 ASP A CA 1
ATOM 772 C C . ASP A 1 98 ? 33.275 3.525 -48.794 1.00 97.38 98 ASP A C 1
ATOM 774 O O . ASP A 1 98 ? 33.895 3.468 -49.856 1.00 97.38 98 ASP A O 1
ATOM 778 N N . TYR A 1 99 ? 32.283 4.407 -48.629 1.00 95.94 99 TYR A N 1
ATOM 779 C CA . TYR A 1 99 ? 31.766 5.219 -49.736 1.00 95.94 99 TYR A CA 1
ATOM 780 C C . TYR A 1 99 ? 32.395 6.612 -49.855 1.00 95.94 99 TYR A C 1
ATOM 782 O O . TYR A 1 99 ? 32.472 7.126 -50.972 1.00 95.94 99 TYR A O 1
ATOM 790 N N . HIS A 1 100 ? 32.865 7.228 -48.763 1.00 95.94 100 HIS A N 1
ATOM 791 C CA . HIS A 1 100 ? 33.414 8.596 -48.783 1.00 95.94 100 HIS A CA 1
ATOM 792 C C . HIS A 1 100 ? 34.549 8.778 -49.808 1.00 95.94 100 HIS A C 1
ATOM 794 O O . HIS A 1 100 ? 34.458 9.703 -50.620 1.00 95.94 100 HIS A O 1
ATOM 800 N N . PRO A 1 101 ? 35.551 7.875 -49.909 1.00 95.94 101 PRO A N 1
ATOM 801 C CA . PRO A 1 101 ? 36.604 8.003 -50.921 1.00 95.94 101 PRO A CA 1
ATOM 802 C C . PRO A 1 101 ? 36.075 7.903 -52.359 1.00 95.94 101 PRO A C 1
ATOM 804 O O . PRO A 1 101 ? 36.548 8.609 -53.250 1.00 95.94 101 PRO A O 1
ATOM 807 N N . HIS A 1 102 ? 35.079 7.043 -52.601 1.00 96.69 102 HIS A N 1
ATOM 808 C CA . HIS A 1 102 ? 34.466 6.892 -53.922 1.00 96.69 102 HIS A CA 1
ATOM 809 C C . HIS A 1 102 ? 33.681 8.142 -54.335 1.00 96.69 102 HIS A C 1
ATOM 811 O O . HIS A 1 102 ? 33.718 8.526 -55.505 1.00 96.69 102 HIS A O 1
ATOM 817 N N . ILE A 1 103 ? 32.993 8.787 -53.388 1.00 95.94 103 ILE A N 1
ATOM 818 C CA . ILE A 1 103 ? 32.265 10.039 -53.625 1.00 95.94 103 ILE A CA 1
ATOM 819 C C . ILE A 1 103 ? 33.248 11.159 -53.981 1.00 95.94 103 ILE A C 1
ATOM 821 O O . ILE A 1 103 ? 33.057 11.803 -55.011 1.00 95.94 103 ILE A O 1
ATOM 825 N N . ILE A 1 104 ? 34.334 11.324 -53.213 1.00 96.50 104 ILE A N 1
ATOM 826 C CA . ILE A 1 104 ? 35.394 12.305 -53.512 1.00 96.50 104 ILE A CA 1
ATOM 827 C C . ILE A 1 104 ? 35.940 12.092 -54.929 1.00 96.50 104 ILE A C 1
ATOM 829 O O . ILE A 1 104 ? 35.967 13.025 -55.729 1.00 96.50 104 ILE A O 1
ATOM 833 N N . ALA A 1 105 ? 36.303 10.853 -55.283 1.00 96.81 105 ALA A N 1
ATOM 834 C CA . ALA A 1 105 ? 36.852 10.543 -56.602 1.00 96.81 105 ALA A CA 1
ATOM 835 C C . ALA A 1 105 ? 35.874 10.857 -57.753 1.00 96.81 105 ALA A C 1
ATOM 837 O O . ALA A 1 105 ? 36.289 11.271 -58.840 1.00 96.81 105 ALA A O 1
ATOM 838 N N . LEU A 1 106 ? 34.567 10.658 -57.541 1.00 96.31 106 LEU A N 1
ATOM 839 C CA . LEU A 1 106 ? 33.540 11.028 -58.516 1.00 96.31 106 LEU A CA 1
ATOM 840 C C . LEU A 1 106 ? 33.396 12.548 -58.640 1.00 96.31 106 LEU A C 1
ATOM 842 O O . LEU A 1 106 ? 33.328 13.048 -59.763 1.00 96.31 106 LEU A O 1
ATOM 846 N N . GLU A 1 107 ? 33.375 13.280 -57.525 1.00 95.62 107 GLU A N 1
ATOM 847 C CA . GLU A 1 107 ? 33.297 14.744 -57.527 1.00 95.62 107 GLU A CA 1
ATOM 848 C C . GLU A 1 107 ? 34.503 15.374 -58.227 1.00 95.62 107 GLU A C 1
ATOM 850 O O . GLU A 1 107 ? 34.324 16.188 -59.133 1.00 95.62 107 GLU A O 1
ATOM 855 N N . GLU A 1 108 ? 35.722 14.936 -57.901 1.00 96.06 108 GLU A N 1
ATOM 856 C CA . GLU A 1 108 ? 36.945 15.404 -58.560 1.00 96.06 108 GLU A CA 1
ATOM 857 C C . GLU A 1 108 ? 36.913 15.145 -60.070 1.00 96.06 108 GLU A C 1
ATOM 859 O O . GLU A 1 108 ? 37.284 16.012 -60.863 1.00 96.06 108 GLU A O 1
ATOM 864 N N . LYS A 1 109 ? 36.411 13.979 -60.496 1.00 97.00 109 LYS A N 1
ATOM 865 C CA . LYS A 1 109 ? 36.288 13.636 -61.919 1.00 97.00 109 LYS A CA 1
ATOM 866 C C . LYS A 1 109 ? 35.252 14.490 -62.656 1.00 97.00 109 LYS A C 1
ATOM 868 O O . LYS A 1 109 ? 35.450 14.785 -63.834 1.00 97.00 109 LYS A O 1
ATOM 873 N N . VAL A 1 110 ? 34.133 14.825 -62.012 1.00 96.50 110 VAL A N 1
ATOM 874 C CA . VAL A 1 110 ? 33.013 15.548 -62.643 1.00 96.50 110 VAL A CA 1
ATOM 875 C C . VAL A 1 110 ? 33.216 17.064 -62.598 1.00 96.50 110 VAL A C 1
ATOM 877 O O . VAL A 1 110 ? 32.918 17.743 -63.579 1.00 96.50 110 VAL A O 1
ATOM 880 N N . PHE A 1 111 ? 33.727 17.594 -61.487 1.00 96.19 111 PHE A N 1
ATOM 881 C CA . PHE A 1 111 ? 33.788 19.031 -61.209 1.00 96.19 111 PHE A CA 1
ATOM 882 C C . PHE A 1 111 ? 35.214 19.599 -61.169 1.00 96.19 111 PHE A C 1
ATOM 884 O O . PHE A 1 111 ? 35.378 20.817 -61.165 1.00 96.19 111 PHE A O 1
ATOM 891 N N . GLY A 1 112 ? 36.247 18.751 -61.171 1.00 94.38 112 GLY A N 1
ATOM 892 C CA . GLY A 1 112 ? 37.655 19.162 -61.104 1.00 94.38 112 GLY A CA 1
ATOM 893 C C . GLY A 1 112 ? 38.175 19.431 -59.686 1.00 94.38 112 GLY A C 1
ATOM 894 O O . GLY A 1 112 ? 39.371 19.660 -59.520 1.00 94.38 112 GLY A O 1
ATOM 895 N N . SER A 1 113 ? 37.305 19.389 -58.675 1.00 92.94 113 SER A N 1
ATOM 896 C CA . SER A 1 113 ? 37.636 19.449 -57.247 1.00 92.94 113 SER A CA 1
ATOM 897 C C . SER A 1 113 ? 36.490 18.872 -56.403 1.00 92.94 113 SER A C 1
ATOM 899 O O . SER A 1 113 ? 35.359 18.774 -56.880 1.00 92.94 113 SER A O 1
ATOM 901 N N . SER A 1 114 ? 36.774 18.501 -55.151 1.00 94.50 114 SER A N 1
ATOM 902 C CA . SER A 1 114 ? 35.777 18.056 -54.167 1.00 94.50 114 SER A CA 1
ATOM 903 C C . SER A 1 114 ? 35.847 18.918 -52.908 1.00 94.50 114 SER A C 1
ATOM 905 O O . SER A 1 114 ? 36.931 19.218 -52.411 1.00 94.50 114 SER A O 1
ATOM 907 N N . THR A 1 115 ? 34.688 19.296 -52.363 1.00 90.25 115 THR A N 1
ATOM 908 C CA . THR A 1 115 ? 34.596 19.996 -51.069 1.00 90.25 115 THR A CA 1
ATOM 909 C C . THR A 1 115 ? 34.674 19.049 -49.871 1.00 90.25 115 THR A C 1
ATOM 911 O O . THR A 1 115 ? 34.763 19.512 -48.739 1.00 90.25 115 THR A O 1
ATOM 914 N N . LEU A 1 116 ? 34.616 17.737 -50.112 1.00 88.75 116 LEU A N 1
ATOM 915 C CA . LEU A 1 116 ? 34.637 16.691 -49.088 1.00 88.75 116 LEU A CA 1
ATOM 916 C C . LEU A 1 116 ? 36.050 16.150 -48.818 1.00 88.75 116 LEU A C 1
ATOM 918 O O . LEU A 1 116 ? 36.245 15.371 -47.892 1.00 88.75 116 LEU A O 1
ATOM 922 N N . ALA A 1 117 ? 37.045 16.560 -49.611 1.00 82.12 117 ALA A N 1
ATOM 923 C CA . ALA A 1 117 ? 38.432 16.108 -49.481 1.00 82.12 117 ALA A CA 1
ATOM 924 C C . ALA A 1 117 ? 39.121 16.578 -48.181 1.00 82.12 117 ALA A C 1
ATOM 926 O O . ALA A 1 117 ? 40.120 15.990 -47.770 1.00 82.12 117 ALA A O 1
ATOM 927 N N . GLU A 1 118 ? 38.592 17.624 -47.538 1.00 75.50 118 GLU A N 1
ATOM 928 C CA . GLU A 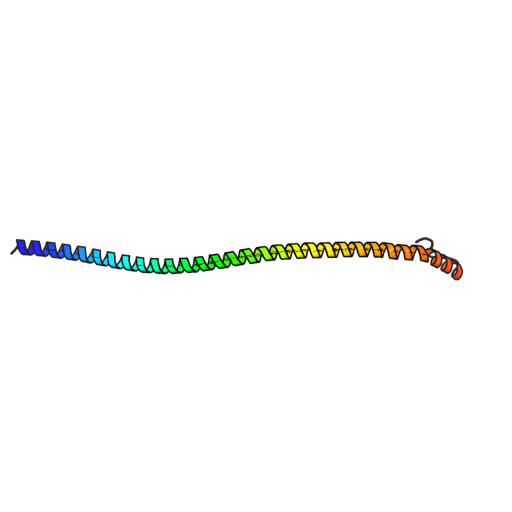1 118 ? 39.131 18.217 -46.301 1.00 75.50 118 GLU A CA 1
ATOM 929 C C . GLU A 1 118 ? 38.232 17.991 -45.067 1.00 75.50 118 GLU A C 1
ATOM 931 O O . GLU A 1 118 ? 38.590 18.421 -43.969 1.00 75.50 118 GLU A O 1
ATOM 936 N N . SER A 1 119 ? 37.073 17.338 -45.240 1.00 62.72 119 SER A N 1
ATOM 937 C CA . SER A 1 119 ? 36.093 17.031 -44.183 1.00 62.72 119 SER A CA 1
ATOM 938 C C . SER A 1 119 ? 36.198 15.590 -43.705 1.00 62.72 119 SER A C 1
ATOM 940 O O . SER A 1 119 ? 36.195 15.388 -42.472 1.00 62.72 119 SER A O 1
#

Sequence (119 aa):
MEKDIKNLIKSVDLISKTTLKILETMATKEELNVVKKDLSVVKKDLSVVKKDVSVLKTDVSDLKTDQKSFRTETRENFNRLEKNLKENEESVGAVVADYHPHIIALEEKVFGSSTLAES

Mean predicted aligned error: 6.62 Å

pLDDT: mean 97.09, std 4.42, range [62.72, 98.88]

Secondary structure (DSSP, 8-state):
-HHHHHHHHHHHHHHHHHHHHHHHHHHHHHHHHHHHHHHHHHHHHHHHHHHHHHHHHHHHHHHHHHHHHHHHHHHHHHHHHHHHHHHHHHHHHHHHHHHHHHHHHHHHHHHSS-SSTT-

Solvent-accessible surface area (backbone atoms only — not comparable to full-atom values): 6498 Å² total; per-residue (Å²): 107,73,69,56,53,54,51,49,51,54,51,53,53,51,50,52,56,50,52,53,53,50,51,55,52,52,52,54,52,50,54,51,52,51,52,53,51,52,53,52,50,52,55,52,53,53,52,49,53,53,48,53,54,51,51,52,53,50,55,54,51,50,52,53,49,52,52,51,50,52,53,50,53,52,50,51,51,50,53,52,51,55,50,54,50,52,54,47,53,53,53,52,51,50,52,48,66,68,44,50,64,57,50,37,55,49,35,31,71,76,68,75,54,48,87,62,77,86,110

Radius of gyration: 49.05 Å; Cα contacts (8 Å, |Δi|>4): 9; chains: 1; bounding box: 83×28×137 Å